Protein AF-A0A831QLT1-F1 (afdb_monomer_lite)

pLDDT: mean 86.41, std 15.25, range [39.03, 96.38]

Structure (mmCIF, N/CA/C/O backbone):
data_AF-A0A831QLT1-F1
#
_entry.id   AF-A0A831QLT1-F1
#
loop_
_atom_site.group_PDB
_atom_site.id
_atom_site.type_symbol
_atom_site.label_atom_id
_atom_site.label_alt_id
_atom_site.label_comp_id
_atom_site.label_asym_id
_atom_site.label_entity_id
_atom_site.label_seq_id
_atom_site.pdbx_PDB_ins_code
_atom_site.Cartn_x
_atom_site.Cartn_y
_atom_site.Cartn_z
_atom_site.occupancy
_atom_site.B_iso_or_equiv
_atom_site.auth_seq_id
_atom_site.auth_comp_id
_atom_site.auth_asym_id
_atom_site.auth_atom_id
_atom_site.pdbx_PDB_model_num
ATOM 1 N N . MET A 1 1 ? -8.738 8.077 1.486 1.00 84.44 1 MET A N 1
ATOM 2 C CA . MET A 1 1 ? -8.598 7.504 0.130 1.00 84.44 1 MET A CA 1
ATOM 3 C C . MET A 1 1 ? -7.431 6.523 0.163 1.00 84.44 1 MET A C 1
ATOM 5 O O . MET A 1 1 ? -6.366 6.954 0.596 1.00 84.44 1 MET A O 1
ATOM 9 N N . PRO A 1 2 ? -7.619 5.236 -0.183 1.00 93.00 2 PRO A N 1
ATOM 10 C CA . PRO A 1 2 ? -6.536 4.249 -0.219 1.00 93.00 2 PRO A CA 1
ATOM 11 C C . PRO A 1 2 ? -5.515 4.574 -1.317 1.00 93.00 2 PRO A C 1
ATOM 13 O O . PRO A 1 2 ? -5.896 5.013 -2.402 1.00 93.00 2 PRO A O 1
ATOM 16 N N . MET A 1 3 ? -4.229 4.345 -1.054 1.00 95.06 3 MET A N 1
ATOM 17 C CA . MET A 1 3 ? -3.144 4.559 -2.017 1.00 95.06 3 MET A CA 1
ATOM 18 C C . MET A 1 3 ? -2.118 3.437 -1.886 1.00 95.06 3 MET A C 1
ATOM 20 O O . MET A 1 3 ? -1.726 3.095 -0.770 1.00 95.06 3 MET A O 1
ATOM 24 N N . VAL A 1 4 ? -1.668 2.893 -3.017 1.00 95.56 4 VAL A N 1
ATOM 25 C CA . VAL A 1 4 ? -0.609 1.876 -3.069 1.00 95.56 4 VAL A CA 1
ATOM 26 C C . VAL A 1 4 ? 0.328 2.160 -4.236 1.00 95.56 4 VAL A C 1
ATOM 28 O O . VAL A 1 4 ? -0.063 2.768 -5.235 1.00 95.56 4 VAL A O 1
ATOM 31 N N . TRP A 1 5 ? 1.578 1.725 -4.112 1.00 95.19 5 TRP A N 1
ATOM 32 C CA . TRP A 1 5 ? 2.584 1.880 -5.148 1.00 95.19 5 TRP A CA 1
ATOM 33 C C . TRP A 1 5 ? 3.510 0.662 -5.241 1.00 95.19 5 TRP A C 1
ATOM 35 O O . TRP A 1 5 ? 3.662 -0.097 -4.283 1.00 95.19 5 TRP A O 1
ATOM 45 N N . ALA A 1 6 ? 4.129 0.492 -6.407 1.00 94.38 6 ALA A N 1
ATOM 46 C CA . ALA A 1 6 ? 5.168 -0.497 -6.676 1.00 94.38 6 ALA A CA 1
ATOM 47 C C . ALA A 1 6 ? 6.320 0.148 -7.453 1.00 94.38 6 ALA A C 1
ATOM 49 O O . ALA A 1 6 ? 6.130 1.155 -8.138 1.00 94.38 6 ALA A O 1
ATOM 50 N N . ALA A 1 7 ? 7.514 -0.435 -7.355 1.00 94.25 7 ALA A N 1
ATOM 51 C CA . ALA A 1 7 ? 8.693 0.005 -8.095 1.00 94.25 7 ALA A CA 1
ATOM 52 C C . ALA A 1 7 ? 9.389 -1.184 -8.765 1.00 94.25 7 ALA A C 1
ATOM 54 O O . ALA A 1 7 ? 9.460 -2.271 -8.193 1.00 94.25 7 ALA A O 1
ATOM 55 N N . ASP A 1 8 ? 9.941 -0.975 -9.960 1.00 92.00 8 ASP A N 1
ATOM 56 C CA . ASP A 1 8 ? 10.604 -2.042 -10.728 1.00 92.00 8 ASP A CA 1
ATOM 57 C C . ASP A 1 8 ? 11.988 -2.413 -10.167 1.00 92.00 8 ASP A C 1
ATOM 59 O O . ASP A 1 8 ? 12.407 -3.580 -10.193 1.00 92.00 8 ASP A O 1
ATOM 63 N N . ARG A 1 9 ? 12.676 -1.415 -9.602 1.00 91.94 9 ARG A N 1
ATOM 64 C CA . ARG A 1 9 ? 13.981 -1.507 -8.949 1.00 91.94 9 ARG A CA 1
ATOM 65 C C . ARG A 1 9 ? 13.899 -0.938 -7.541 1.00 91.94 9 ARG A C 1
ATOM 67 O O . ARG A 1 9 ? 13.722 0.263 -7.348 1.00 91.94 9 ARG A O 1
ATOM 74 N N . TYR A 1 10 ? 14.072 -1.806 -6.554 1.00 92.81 10 TYR A N 1
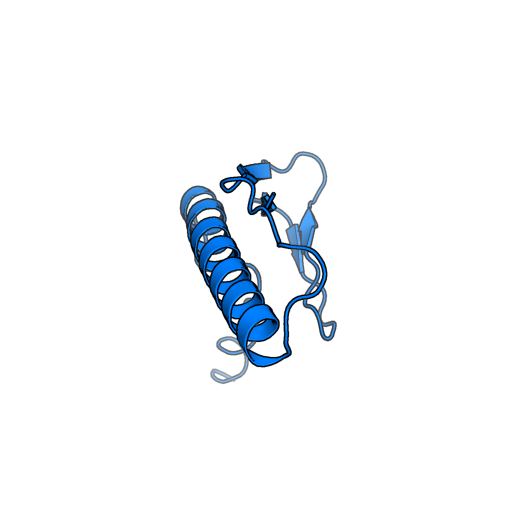ATOM 75 C CA . TYR A 1 10 ? 13.949 -1.455 -5.146 1.00 92.81 10 TYR A CA 1
ATOM 76 C C . TYR A 1 10 ? 14.813 -2.353 -4.261 1.00 92.81 10 TYR A C 1
ATOM 78 O O . TYR A 1 10 ? 15.261 -3.426 -4.671 1.00 92.81 10 TYR A O 1
ATOM 86 N N . LYS A 1 11 ? 14.999 -1.921 -3.015 1.00 90.38 11 LYS A N 1
ATOM 87 C CA . LYS A 1 11 ? 15.525 -2.729 -1.917 1.00 90.38 11 LYS A CA 1
ATOM 88 C C . LYS A 1 11 ? 14.432 -2.889 -0.863 1.00 90.38 11 LYS A C 1
ATOM 90 O O . LYS A 1 11 ? 13.945 -1.894 -0.345 1.00 90.38 11 LYS A O 1
ATOM 95 N N . ALA A 1 12 ? 14.054 -4.125 -0.549 1.00 91.06 12 ALA A N 1
ATOM 96 C CA . ALA A 1 12 ? 13.167 -4.412 0.576 1.00 91.06 12 ALA A CA 1
ATOM 97 C C . ALA A 1 12 ? 13.998 -4.660 1.840 1.00 91.06 12 ALA A C 1
ATOM 99 O O . ALA A 1 12 ? 14.983 -5.408 1.809 1.00 91.06 12 ALA A O 1
ATOM 100 N N . PHE A 1 13 ? 13.620 -4.035 2.952 1.00 89.31 13 PHE A N 1
ATOM 101 C CA . PHE A 1 13 ? 14.274 -4.266 4.237 1.00 89.31 13 PHE A CA 1
ATOM 102 C C . PHE A 1 13 ? 13.772 -5.567 4.883 1.00 89.31 13 PHE A C 1
ATOM 104 O O . PHE A 1 13 ? 12.617 -5.957 4.734 1.00 89.31 13 PHE A O 1
ATOM 111 N N . ARG A 1 14 ? 14.635 -6.262 5.637 1.00 86.31 14 ARG A N 1
ATOM 112 C CA . ARG A 1 14 ? 14.234 -7.408 6.480 1.00 86.31 14 ARG A CA 1
ATOM 113 C C . ARG A 1 14 ? 13.726 -6.925 7.850 1.00 86.31 14 ARG A C 1
ATOM 115 O O . ARG A 1 14 ? 14.152 -7.443 8.874 1.00 86.31 14 ARG A O 1
ATOM 122 N N . SER A 1 15 ? 12.871 -5.902 7.856 1.00 86.06 15 SER A N 1
ATOM 123 C CA . SER A 1 15 ? 12.175 -5.401 9.047 1.00 86.06 15 SER A CA 1
ATOM 124 C C . SER A 1 15 ? 10.813 -6.080 9.208 1.00 86.06 15 SER A C 1
ATOM 126 O O . SER A 1 15 ? 10.369 -6.823 8.330 1.00 86.06 15 SER A O 1
ATOM 128 N N . TRP A 1 16 ? 10.158 -5.832 10.341 1.00 85.56 16 TRP A N 1
ATOM 129 C CA . TRP A 1 16 ? 8.841 -6.384 10.667 1.00 85.56 16 TRP A CA 1
ATOM 130 C C . TRP A 1 16 ? 7.747 -5.979 9.660 1.00 85.56 16 TRP A C 1
ATOM 132 O O . TRP A 1 16 ? 6.777 -6.706 9.490 1.00 85.56 16 TRP A O 1
ATOM 142 N N . ASP A 1 17 ? 7.941 -4.866 8.957 1.00 84.06 17 ASP A N 1
ATOM 143 C CA . ASP A 1 17 ? 7.020 -4.272 7.982 1.00 84.06 17 ASP A CA 1
ATOM 144 C C . ASP A 1 17 ? 7.489 -4.398 6.517 1.00 84.06 17 ASP A C 1
ATOM 146 O O . ASP A 1 17 ? 6.771 -4.003 5.603 1.00 84.06 17 ASP A O 1
ATOM 150 N N . ARG A 1 18 ? 8.694 -4.936 6.278 1.00 85.75 18 ARG A N 1
ATOM 151 C CA . ARG A 1 18 ? 9.266 -5.156 4.935 1.00 85.75 18 ARG A CA 1
ATOM 152 C C . ARG A 1 18 ? 9.317 -3.921 4.017 1.00 85.75 18 ARG A C 1
ATOM 154 O O . ARG A 1 18 ? 9.333 -4.095 2.799 1.00 85.75 18 ARG A O 1
ATOM 161 N N . THR A 1 19 ? 9.439 -2.701 4.562 1.00 89.25 19 THR A N 1
ATOM 162 C CA . THR A 1 19 ? 9.506 -1.445 3.782 1.00 89.25 19 THR A CA 1
ATOM 163 C C . THR A 1 19 ? 10.338 -1.566 2.498 1.00 89.25 19 THR A C 1
ATOM 165 O O . THR A 1 19 ? 11.475 -2.053 2.493 1.00 89.25 19 THR A O 1
ATOM 168 N N . VAL A 1 20 ? 9.770 -1.057 1.405 1.00 91.31 20 VAL A N 1
ATOM 169 C CA . VAL A 1 20 ? 10.388 -0.970 0.080 1.00 91.31 20 VAL A CA 1
ATOM 170 C C . VAL A 1 20 ? 11.036 0.400 -0.091 1.00 91.31 20 VAL A C 1
ATOM 172 O O . VAL A 1 20 ? 10.361 1.421 -0.003 1.00 91.31 20 VAL A O 1
ATOM 175 N N . LEU A 1 21 ? 12.334 0.430 -0.395 1.00 93.56 21 LEU A N 1
ATOM 176 C CA . LEU A 1 21 ? 13.042 1.637 -0.819 1.00 93.56 21 LEU A CA 1
ATOM 177 C C . LEU A 1 21 ? 13.280 1.593 -2.337 1.00 93.56 21 LEU A C 1
ATOM 179 O O . LEU A 1 21 ? 14.070 0.756 -2.793 1.00 93.56 21 LEU A O 1
ATOM 183 N N . PRO A 1 22 ? 12.641 2.469 -3.129 1.00 93.62 22 PRO A N 1
ATOM 184 C CA . PRO A 1 22 ? 12.903 2.567 -4.560 1.00 93.62 22 PRO A CA 1
ATOM 185 C C . PRO A 1 22 ? 14.345 3.018 -4.823 1.00 93.62 22 PRO A C 1
ATOM 187 O O . PRO A 1 22 ? 14.868 3.897 -4.137 1.00 93.62 22 PRO A O 1
ATOM 190 N N . LEU A 1 23 ? 15.000 2.425 -5.822 1.00 95.69 23 LEU A N 1
ATOM 191 C CA . LEU A 1 23 ? 16.337 2.853 -6.241 1.00 95.69 23 LEU A CA 1
ATOM 192 C C . LEU A 1 23 ? 16.254 4.100 -7.139 1.00 95.69 23 LEU A C 1
ATOM 194 O O . LEU A 1 23 ? 15.226 4.322 -7.787 1.00 95.69 23 LEU A O 1
ATOM 198 N N . PRO A 1 24 ? 17.331 4.902 -7.242 1.00 96.06 24 PRO A N 1
ATOM 199 C CA . PRO A 1 24 ? 17.378 6.011 -8.188 1.00 96.06 24 PRO A CA 1
ATOM 200 C C . PRO A 1 24 ? 17.009 5.569 -9.611 1.00 96.06 24 PRO A C 1
ATOM 202 O O . PRO A 1 24 ? 17.445 4.516 -10.081 1.00 96.06 24 PRO A O 1
ATOM 205 N N . PHE A 1 25 ? 16.211 6.396 -10.293 1.00 95.31 25 PHE A N 1
ATOM 206 C CA . PHE A 1 25 ? 15.742 6.183 -11.670 1.00 95.31 25 PHE A CA 1
ATOM 207 C C . PHE A 1 25 ? 14.860 4.940 -11.882 1.00 95.31 25 PHE A C 1
ATOM 209 O O . PHE A 1 25 ? 14.727 4.469 -13.011 1.00 95.31 25 PHE A O 1
ATOM 216 N N . CYS A 1 26 ? 14.290 4.351 -10.831 1.00 94.19 26 CYS A N 1
ATOM 217 C CA . CYS A 1 26 ? 13.283 3.300 -10.987 1.00 94.19 26 CYS A CA 1
ATOM 218 C C . CYS A 1 26 ? 11.977 3.848 -11.587 1.00 94.19 26 CYS A C 1
ATOM 220 O O . CYS A 1 26 ? 11.672 5.040 -11.485 1.00 94.19 26 CYS A O 1
ATOM 222 N N . ARG A 1 27 ? 11.193 2.963 -12.201 1.00 93.50 27 ARG A N 1
ATOM 223 C CA . ARG A 1 27 ? 9.810 3.246 -12.584 1.00 93.50 27 ARG A CA 1
ATOM 224 C C . ARG A 1 27 ? 8.910 2.929 -11.398 1.00 93.50 27 ARG A C 1
ATOM 226 O O . ARG A 1 27 ? 8.930 1.804 -10.899 1.00 93.50 27 ARG A O 1
ATOM 233 N N . ILE A 1 28 ? 8.114 3.911 -10.984 1.00 94.75 28 ILE A N 1
ATOM 234 C CA . ILE A 1 28 ? 7.112 3.767 -9.926 1.00 94.75 28 ILE A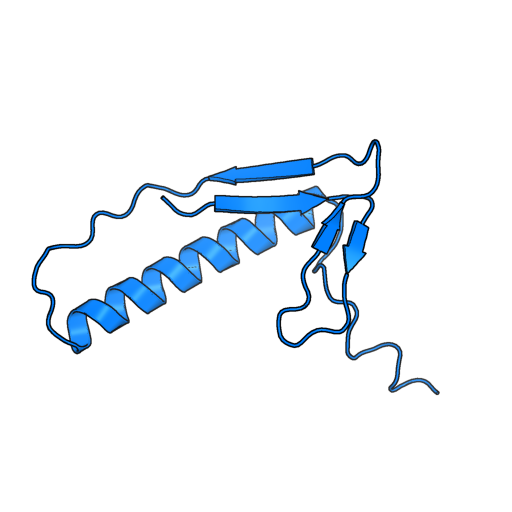 CA 1
ATOM 235 C C . ILE A 1 28 ? 5.726 3.750 -10.564 1.00 94.75 28 ILE A C 1
ATOM 237 O O . ILE A 1 28 ? 5.410 4.597 -11.398 1.00 94.75 28 ILE A O 1
ATOM 241 N N . ILE A 1 29 ? 4.903 2.794 -10.152 1.00 95.12 29 ILE A N 1
ATOM 242 C CA . ILE A 1 29 ? 3.487 2.698 -10.505 1.00 95.12 29 ILE A CA 1
ATOM 243 C C . ILE A 1 29 ? 2.704 3.018 -9.241 1.00 95.12 29 ILE A C 1
ATOM 245 O O . ILE A 1 29 ? 2.958 2.420 -8.199 1.00 95.12 29 ILE A O 1
ATOM 249 N N . MET A 1 30 ? 1.773 3.965 -9.320 1.00 95.56 30 MET A N 1
ATOM 250 C CA . MET A 1 30 ? 0.919 4.358 -8.199 1.00 95.56 30 MET A CA 1
ATOM 251 C C . MET A 1 30 ? -0.540 4.190 -8.587 1.00 95.56 30 MET A C 1
ATOM 253 O O . MET A 1 30 ? -0.938 4.576 -9.686 1.00 95.56 30 MET A O 1
ATOM 257 N N . ARG A 1 31 ? -1.345 3.662 -7.667 1.00 95.25 31 ARG A N 1
ATOM 258 C CA . ARG A 1 31 ? -2.794 3.562 -7.822 1.00 95.25 31 ARG A CA 1
ATOM 259 C C . ARG A 1 31 ? -3.498 4.117 -6.597 1.00 95.25 31 ARG A C 1
ATOM 261 O O . ARG A 1 31 ? -3.027 3.997 -5.465 1.00 95.25 31 ARG A O 1
ATOM 268 N N . TYR A 1 32 ? -4.651 4.708 -6.863 1.00 95.25 32 TYR A N 1
ATOM 269 C CA . TYR A 1 32 ? -5.516 5.315 -5.869 1.00 95.25 32 TYR A CA 1
ATOM 270 C C . TYR A 1 32 ? -6.857 4.590 -5.902 1.00 95.25 32 TYR A C 1
ATOM 272 O O . TYR A 1 32 ? -7.398 4.340 -6.977 1.00 95.25 32 TYR A O 1
ATOM 280 N N . GLY A 1 33 ? -7.363 4.228 -4.728 1.00 92.62 33 GLY A N 1
ATOM 281 C CA . GLY A 1 33 ? -8.694 3.654 -4.572 1.00 92.62 33 GLY A CA 1
ATOM 282 C C . GLY A 1 33 ? -9.748 4.726 -4.363 1.00 92.62 33 GLY A C 1
ATOM 283 O O . GLY A 1 33 ? -9.433 5.875 -4.060 1.00 92.62 33 GLY A O 1
ATOM 284 N N . GLU A 1 34 ? -11.011 4.328 -4.445 1.00 92.19 34 GLU A N 1
ATOM 285 C CA . GLU A 1 34 ? -12.123 5.228 -4.156 1.00 92.19 34 GLU A CA 1
ATOM 286 C C . GLU A 1 34 ? -12.056 5.776 -2.717 1.00 92.19 34 GLU A C 1
ATOM 288 O O . GLU A 1 34 ? -11.754 5.035 -1.772 1.00 92.19 34 GLU A O 1
ATOM 293 N N . PRO A 1 35 ? -12.332 7.074 -2.497 1.00 91.44 35 PRO A N 1
ATOM 294 C CA . PRO A 1 35 ? -12.427 7.626 -1.156 1.00 91.44 35 PRO A CA 1
ATOM 295 C C . PRO A 1 35 ? -13.522 6.927 -0.341 1.00 91.44 35 PRO A C 1
ATOM 297 O O . PRO A 1 35 ? -14.694 6.922 -0.706 1.00 91.44 35 PRO A O 1
ATOM 300 N N . MET A 1 36 ? -13.147 6.382 0.813 1.00 90.00 36 MET A N 1
ATO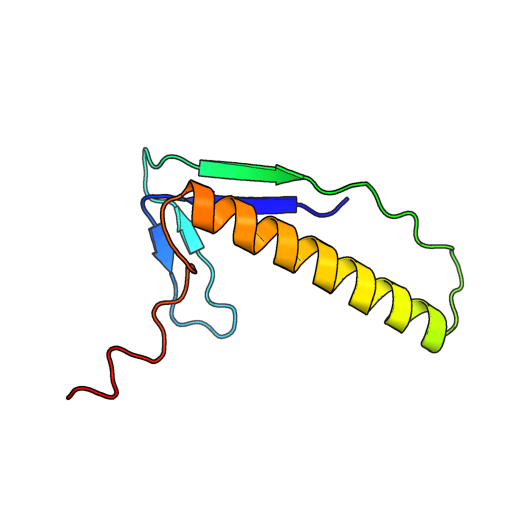M 301 C CA . MET A 1 36 ? -14.092 5.866 1.799 1.00 90.00 36 MET A CA 1
ATOM 302 C C . MET A 1 36 ? -14.422 6.941 2.836 1.00 90.00 36 MET A C 1
ATOM 304 O O . MET A 1 36 ? -13.524 7.501 3.467 1.00 90.00 36 MET A O 1
ATOM 308 N N . ASN A 1 37 ? -15.713 7.229 3.002 1.00 90.44 37 ASN A N 1
ATOM 309 C CA . ASN A 1 37 ? -16.213 8.089 4.068 1.00 90.44 37 ASN A CA 1
ATOM 310 C C . ASN A 1 37 ? -16.532 7.216 5.286 1.00 90.44 37 ASN A C 1
ATOM 312 O O . ASN A 1 37 ? -17.338 6.291 5.184 1.00 90.44 37 ASN A O 1
ATOM 316 N N . VAL A 1 38 ? -15.863 7.487 6.405 1.00 90.81 38 VAL A N 1
ATOM 317 C CA . VAL A 1 38 ? -16.046 6.764 7.664 1.00 90.81 38 VAL A CA 1
ATOM 318 C C . VAL A 1 38 ? -16.926 7.627 8.569 1.00 90.81 38 VAL A C 1
ATOM 320 O O . VAL A 1 38 ? -16.493 8.718 8.952 1.00 90.81 38 VAL A O 1
ATOM 323 N N . PRO A 1 39 ? -18.147 7.177 8.910 1.00 91.06 39 PRO A N 1
ATOM 324 C CA . PRO A 1 39 ? -19.020 7.913 9.809 1.00 91.06 39 PRO A CA 1
ATOM 325 C C . PRO A 1 39 ? -18.347 8.198 11.158 1.00 91.06 39 PRO A C 1
ATOM 327 O O . PRO A 1 39 ? -17.671 7.322 11.711 1.00 91.06 39 PRO A O 1
ATOM 330 N N . PRO A 1 40 ? -18.545 9.397 11.726 1.00 85.94 40 PRO A N 1
ATOM 331 C CA . PRO A 1 40 ? -18.096 9.674 13.078 1.00 85.94 40 PRO A CA 1
ATOM 332 C C . PRO A 1 40 ? -18.936 8.845 14.077 1.00 85.94 40 PRO A C 1
ATOM 334 O O . PRO A 1 40 ? -20.110 8.573 13.838 1.00 85.94 40 PRO A O 1
ATOM 337 N N . GLN A 1 41 ? -18.326 8.413 15.188 1.00 86.88 41 GLN A N 1
ATOM 338 C CA . GLN A 1 41 ? -18.962 7.608 16.254 1.00 86.88 41 GLN A CA 1
ATOM 339 C C . GLN A 1 41 ? -19.455 6.199 15.850 1.00 86.88 41 GLN A C 1
ATOM 341 O O . GLN A 1 41 ? -20.510 5.741 16.294 1.00 86.88 41 GLN A O 1
ATOM 346 N N . LEU A 1 42 ? -18.670 5.460 15.063 1.00 88.06 42 LEU A N 1
ATOM 347 C CA . LEU A 1 42 ? -18.906 4.027 14.851 1.00 88.06 42 LEU A CA 1
ATOM 348 C C . LEU A 1 42 ? -18.743 3.217 16.149 1.00 88.06 42 LEU A C 1
ATOM 350 O O . LEU A 1 42 ? -17.835 3.459 16.945 1.00 88.06 42 LEU A O 1
ATOM 354 N N . LYS A 1 43 ? -19.607 2.212 16.325 1.00 88.00 43 LYS A N 1
ATOM 355 C CA . LYS A 1 43 ? -19.403 1.134 17.306 1.00 88.00 43 LYS A CA 1
ATOM 356 C C . LYS A 1 43 ? -18.297 0.191 16.825 1.00 88.00 43 LYS A C 1
ATOM 358 O O . LYS A 1 43 ? -17.951 0.204 15.644 1.00 88.00 43 LYS A O 1
ATOM 363 N N . ALA A 1 44 ? -17.762 -0.628 17.730 1.00 88.62 44 ALA A N 1
ATOM 364 C CA . ALA A 1 44 ? -16.637 -1.521 17.448 1.00 88.62 44 ALA A CA 1
ATOM 365 C C . ALA A 1 44 ? -16.877 -2.418 16.220 1.00 88.62 44 ALA A C 1
ATOM 367 O O . ALA A 1 44 ? -15.991 -2.560 15.383 1.00 88.62 44 ALA A O 1
ATOM 368 N N . GLU A 1 45 ? -18.091 -2.948 16.065 1.00 88.75 45 GLU A N 1
ATOM 369 C CA . GLU A 1 45 ? -18.456 -3.821 14.945 1.00 88.75 45 GLU A CA 1
ATOM 370 C C . GLU A 1 45 ? -18.433 -3.069 13.609 1.00 88.75 45 GLU A C 1
ATOM 372 O O . GLU A 1 45 ? -17.906 -3.566 12.617 1.00 88.75 45 GLU A O 1
ATOM 377 N N . GLY A 1 46 ? -18.948 -1.836 13.597 1.00 90.38 46 GLY A N 1
ATOM 378 C CA . GLY A 1 46 ? -18.923 -0.991 12.406 1.00 90.38 46 GLY A CA 1
ATOM 379 C C . GLY A 1 46 ? -17.504 -0.557 12.041 1.00 90.38 46 GLY A C 1
ATOM 380 O O . GLY A 1 46 ? -17.154 -0.517 10.866 1.00 90.38 46 GLY A O 1
ATOM 381 N N . LEU A 1 47 ? -16.654 -0.275 13.033 1.00 93.25 47 LEU A N 1
ATOM 382 C CA . LEU A 1 47 ? -15.246 0.042 12.787 1.00 93.25 47 LEU A CA 1
ATOM 383 C C . LEU A 1 47 ? -14.508 -1.135 12.133 1.00 93.25 47 LEU A C 1
ATOM 385 O O . LEU A 1 47 ? -13.736 -0.924 11.198 1.00 93.25 47 LEU A O 1
ATOM 389 N N . GLU A 1 48 ? -14.769 -2.357 12.595 1.00 95.19 48 GLU A N 1
ATOM 390 C CA . GLU A 1 48 ? -14.161 -3.565 12.038 1.00 95.19 48 GLU A CA 1
ATOM 391 C C . GLU A 1 48 ? -14.608 -3.828 10.593 1.00 95.19 48 GLU A C 1
ATOM 393 O O . GLU A 1 48 ? -13.786 -4.172 9.745 1.00 95.19 48 GLU A O 1
ATOM 398 N N . GLU A 1 49 ? -15.878 -3.576 10.265 1.00 94.50 49 GLU A N 1
ATOM 399 C CA . GLU A 1 49 ? -16.370 -3.651 8.884 1.00 94.50 49 GLU A CA 1
ATOM 400 C C . GLU A 1 49 ? -15.609 -2.686 7.958 1.00 94.50 49 GLU A C 1
ATOM 402 O O . GLU A 1 49 ? -15.148 -3.067 6.877 1.00 94.50 49 GLU A O 1
ATOM 407 N N . PHE A 1 50 ? -15.405 -1.440 8.399 1.00 94.31 50 PHE A N 1
ATOM 408 C CA . PHE A 1 50 ? -14.612 -0.468 7.645 1.00 94.31 50 PHE A CA 1
ATOM 409 C C . PHE A 1 50 ? -13.138 -0.867 7.543 1.00 94.31 50 PHE A C 1
ATOM 411 O O . PHE A 1 50 ? -12.533 -0.645 6.491 1.00 94.31 50 PHE A O 1
ATOM 418 N N . ARG A 1 51 ? -12.564 -1.470 8.593 1.00 94.44 51 ARG A N 1
ATOM 419 C CA . ARG A 1 51 ? -11.191 -1.992 8.578 1.00 94.44 51 ARG A CA 1
ATOM 420 C C . ARG A 1 51 ? -11.031 -3.065 7.502 1.00 94.44 51 ARG A C 1
ATOM 422 O O . ARG A 1 51 ? -10.126 -2.953 6.679 1.00 94.44 51 ARG A O 1
ATOM 429 N N . LEU A 1 52 ? -11.928 -4.049 7.472 1.00 96.38 52 LEU A N 1
ATOM 430 C CA . LEU A 1 52 ? -11.919 -5.135 6.487 1.00 96.38 52 LEU A CA 1
ATOM 431 C C . LEU A 1 52 ? -12.128 -4.618 5.061 1.00 96.38 52 LEU A C 1
ATOM 433 O O . LEU A 1 52 ? -11.444 -5.050 4.134 1.00 96.38 52 LEU A O 1
ATOM 437 N N . ARG A 1 53 ? -13.038 -3.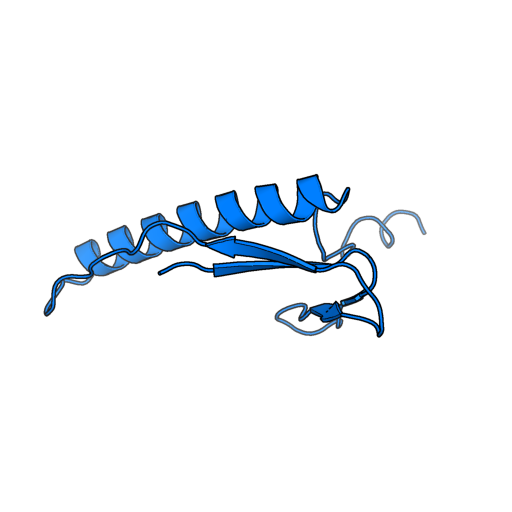654 4.876 1.00 95.12 53 ARG A N 1
ATOM 438 C CA . ARG A 1 53 ? -13.270 -3.033 3.567 1.00 95.12 53 ARG A CA 1
ATOM 439 C C . ARG A 1 53 ? -12.038 -2.282 3.063 1.00 95.12 53 ARG A C 1
ATOM 441 O O . ARG A 1 53 ? -11.690 -2.416 1.891 1.00 95.12 53 ARG A O 1
ATOM 448 N N . LEU A 1 54 ? -11.390 -1.501 3.929 1.00 95.44 54 LEU A N 1
ATOM 449 C CA . LEU A 1 54 ? -10.150 -0.798 3.594 1.00 95.44 54 LEU A CA 1
ATOM 450 C C . LEU A 1 54 ? -9.037 -1.788 3.243 1.00 95.44 54 LEU A C 1
ATOM 452 O O . LEU A 1 54 ? -8.357 -1.605 2.238 1.00 95.44 54 LEU A O 1
ATOM 456 N N . GLU A 1 55 ? -8.875 -2.837 4.049 1.00 95.88 55 GLU A N 1
ATOM 457 C CA . GLU A 1 55 ? -7.882 -3.888 3.832 1.00 95.88 55 GLU A CA 1
ATOM 458 C C . GLU A 1 55 ? -8.069 -4.567 2.470 1.00 95.88 55 GLU A C 1
ATOM 460 O O . GLU A 1 55 ? -7.116 -4.645 1.697 1.00 95.88 55 GLU A O 1
ATOM 465 N N . GLY A 1 56 ? -9.297 -4.974 2.131 1.00 95.88 56 GLY A N 1
ATOM 466 C CA . GLY A 1 56 ? -9.610 -5.553 0.823 1.00 95.88 56 GLY A CA 1
ATOM 467 C C . GLY A 1 56 ? -9.244 -4.616 -0.329 1.00 95.88 56 GLY A C 1
ATOM 468 O O . GLY A 1 56 ? -8.497 -5.001 -1.225 1.00 95.88 56 GLY A O 1
ATOM 469 N N . GLN A 1 57 ? -9.669 -3.349 -0.257 1.00 95.56 57 GLN A N 1
ATOM 470 C CA . GLN A 1 57 ? -9.340 -2.355 -1.285 1.00 95.56 57 GLN A CA 1
ATOM 471 C C . GLN A 1 57 ? -7.830 -2.123 -1.424 1.00 95.56 57 GLN A C 1
ATOM 473 O O . GLN A 1 57 ? -7.322 -2.012 -2.538 1.00 95.56 57 GLN A O 1
ATOM 478 N N . MET A 1 58 ? -7.098 -2.035 -0.312 1.00 95.75 58 MET A N 1
ATOM 479 C CA . MET A 1 58 ? -5.646 -1.861 -0.345 1.00 95.75 58 MET A CA 1
ATOM 480 C C . MET A 1 58 ? -4.941 -3.083 -0.936 1.00 95.75 58 MET A C 1
ATOM 482 O O . MET A 1 58 ? -4.018 -2.910 -1.729 1.00 95.75 58 MET A O 1
ATOM 486 N N . ASN A 1 59 ? -5.387 -4.295 -0.606 1.00 95.44 59 ASN A N 1
ATOM 487 C CA . ASN A 1 59 ? -4.821 -5.529 -1.147 1.00 95.44 59 ASN A CA 1
ATOM 488 C C . ASN A 1 59 ? -5.076 -5.659 -2.655 1.00 95.44 59 ASN A C 1
ATOM 490 O O . ASN A 1 59 ? -4.155 -5.992 -3.402 1.00 95.44 59 ASN A O 1
ATOM 494 N N . ASP A 1 60 ? -6.272 -5.311 -3.130 1.00 95.44 60 ASP A N 1
ATOM 495 C CA . ASP A 1 60 ? -6.585 -5.313 -4.563 1.00 95.44 60 ASP A CA 1
ATOM 496 C C . ASP A 1 60 ? -5.692 -4.333 -5.335 1.00 95.44 60 ASP A C 1
ATOM 498 O O . ASP A 1 60 ? -5.094 -4.687 -6.355 1.00 95.44 60 ASP A O 1
ATOM 502 N N . LEU A 1 61 ? -5.549 -3.102 -4.829 1.00 95.94 61 LEU A N 1
ATOM 503 C CA . LEU A 1 61 ? -4.662 -2.100 -5.425 1.00 95.94 61 LEU A CA 1
ATOM 504 C C . LEU A 1 61 ? -3.204 -2.553 -5.400 1.00 95.94 61 LEU A C 1
ATOM 506 O O . LEU A 1 61 ? -2.488 -2.340 -6.378 1.00 95.94 61 LEU A O 1
ATOM 510 N N . TYR A 1 62 ? -2.775 -3.181 -4.304 1.00 94.94 62 TYR A N 1
ATOM 511 C CA . TYR A 1 62 ? -1.445 -3.758 -4.166 1.00 94.94 62 TYR A CA 1
ATOM 512 C C . TYR A 1 62 ? -1.187 -4.796 -5.259 1.00 94.94 62 TYR A C 1
ATOM 514 O O . TYR A 1 62 ? -0.211 -4.672 -5.998 1.00 94.94 62 TYR A O 1
ATOM 522 N N . HIS A 1 63 ? -2.078 -5.771 -5.434 1.00 93.94 63 HIS A N 1
ATOM 523 C CA . HIS A 1 63 ? -1.921 -6.781 -6.478 1.00 93.94 63 HIS A CA 1
ATOM 524 C C . HIS A 1 63 ? -1.844 -6.162 -7.875 1.00 93.94 63 HIS A C 1
ATOM 526 O O . HIS A 1 63 ? -0.963 -6.533 -8.646 1.00 93.94 63 HIS A O 1
ATOM 532 N N . GLN A 1 64 ? -2.678 -5.162 -8.169 1.00 94.12 64 GLN A N 1
ATOM 533 C CA . GLN A 1 64 ? -2.649 -4.462 -9.455 1.00 94.12 64 GLN A CA 1
ATOM 534 C C . GLN A 1 64 ? -1.314 -3.754 -9.720 1.00 94.12 64 GLN A C 1
ATOM 536 O O . GLN A 1 64 ? -0.758 -3.899 -10.807 1.00 94.12 64 GLN A O 1
ATOM 541 N N . VAL A 1 65 ? -0.787 -2.979 -8.759 1.00 95.25 65 VAL A N 1
ATOM 542 C CA . VAL A 1 65 ? 0.468 -2.235 -8.988 1.00 95.25 65 VAL A CA 1
ATOM 543 C C . VAL A 1 65 ? 1.669 -3.161 -9.130 1.00 95.25 65 VAL A C 1
ATOM 545 O O . VAL A 1 65 ? 2.568 -2.864 -9.914 1.00 95.25 65 VAL A O 1
ATOM 548 N N . TRP A 1 66 ? 1.701 -4.272 -8.389 1.00 91.50 66 TRP A N 1
ATOM 549 C CA . TRP A 1 66 ? 2.807 -5.224 -8.457 1.00 91.50 66 TRP A CA 1
ATOM 550 C C . TRP A 1 66 ? 2.760 -6.037 -9.753 1.00 91.50 66 TRP A C 1
ATOM 552 O O . TRP A 1 66 ? 3.794 -6.144 -10.421 1.00 91.50 66 TRP A O 1
ATOM 562 N N . ASP A 1 67 ? 1.576 -6.493 -10.169 1.00 92.31 67 ASP A N 1
ATOM 563 C CA . ASP A 1 67 ? 1.380 -7.192 -11.445 1.00 92.31 67 ASP A CA 1
ATOM 564 C C . ASP A 1 67 ? 1.794 -6.316 -12.641 1.00 92.31 67 ASP A C 1
ATOM 566 O O . ASP A 1 67 ? 2.593 -6.729 -13.481 1.00 92.31 67 ASP A O 1
ATOM 570 N N . GLU A 1 68 ? 1.399 -5.038 -12.645 1.00 92.44 68 GLU A N 1
ATOM 571 C CA . GLU A 1 68 ? 1.807 -4.060 -13.668 1.00 92.44 68 GLU A CA 1
ATOM 572 C C . GLU A 1 68 ? 3.325 -3.770 -13.654 1.00 92.44 68 GLU A C 1
ATOM 574 O O . GLU A 1 68 ? 3.943 -3.395 -14.660 1.00 92.44 68 GLU A O 1
ATOM 579 N N . CYS A 1 69 ? 3.961 -3.966 -12.500 1.00 88.94 69 CYS A N 1
ATOM 580 C CA . CYS A 1 69 ? 5.406 -3.880 -12.337 1.00 88.94 69 CYS A CA 1
ATOM 581 C C . CYS A 1 69 ? 6.138 -5.158 -12.803 1.00 88.94 69 CYS A C 1
ATOM 583 O O . CYS A 1 69 ? 7.370 -5.181 -12.856 1.00 88.94 69 CYS A O 1
ATOM 585 N N . GLY A 1 70 ? 5.397 -6.214 -13.157 1.00 86.44 70 GLY A N 1
ATOM 586 C CA . GLY A 1 70 ? 5.923 -7.514 -13.569 1.00 86.44 70 GLY A CA 1
ATOM 587 C C . GLY A 1 70 ? 6.409 -8.375 -12.399 1.00 86.44 70 GLY A C 1
ATOM 588 O O . GLY A 1 70 ? 7.329 -9.178 -12.566 1.00 86.44 70 GLY A O 1
ATOM 589 N N . ARG A 1 71 ? 5.862 -8.182 -11.191 1.00 81.62 71 ARG A N 1
ATOM 590 C CA . ARG A 1 71 ? 6.232 -8.931 -9.979 1.00 81.62 71 ARG A CA 1
ATOM 591 C C . ARG A 1 71 ? 4.990 -9.309 -9.180 1.00 81.62 71 ARG A C 1
ATOM 593 O O . ARG A 1 71 ? 4.059 -8.538 -9.075 1.00 81.62 71 ARG A O 1
ATOM 600 N N . VAL A 1 72 ? 5.003 -10.465 -8.521 1.00 79.00 72 VAL A N 1
ATOM 601 C CA . VAL A 1 72 ? 3.842 -10.901 -7.722 1.00 79.00 72 VAL A 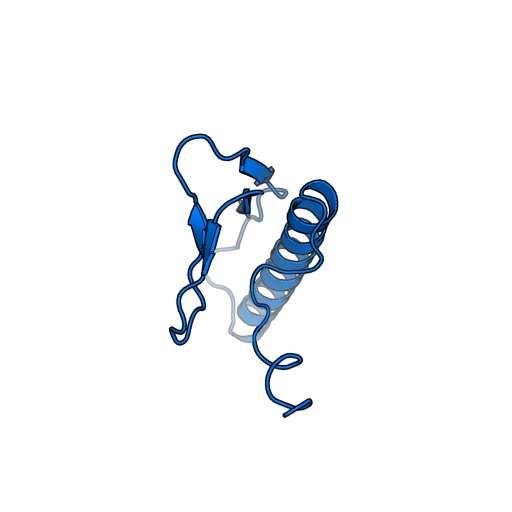CA 1
ATOM 602 C C . VAL A 1 72 ? 3.744 -10.137 -6.393 1.00 79.00 72 VAL A C 1
ATOM 604 O O . VAL A 1 72 ? 2.652 -9.782 -5.959 1.00 79.00 72 VAL A O 1
ATOM 607 N N . ARG A 1 73 ?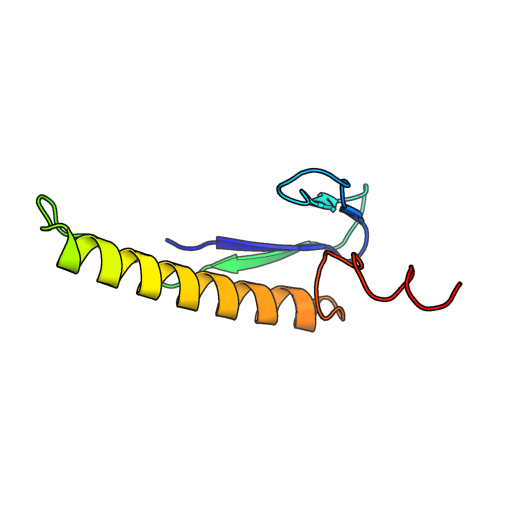 4.885 -9.888 -5.731 1.00 80.56 73 ARG A N 1
ATOM 608 C CA . ARG A 1 73 ? 4.992 -9.189 -4.437 1.00 80.56 73 ARG A CA 1
ATOM 609 C C . ARG A 1 73 ? 6.370 -8.546 -4.260 1.00 80.56 73 ARG A C 1
ATOM 611 O O . ARG A 1 73 ? 7.325 -8.912 -4.954 1.00 80.56 73 ARG A O 1
ATOM 618 N N . HIS A 1 74 ? 6.486 -7.632 -3.294 1.00 82.12 74 HIS A N 1
ATOM 619 C CA . HIS A 1 74 ? 7.760 -6.999 -2.950 1.00 82.12 74 HIS A CA 1
ATOM 620 C C . HIS A 1 74 ? 8.674 -7.868 -2.080 1.00 82.12 74 HIS A C 1
ATOM 622 O O . HIS A 1 74 ? 9.901 -7.753 -2.171 1.00 82.12 74 HIS A O 1
ATOM 628 N N . ASP A 1 75 ? 8.097 -8.754 -1.270 1.00 73.94 75 ASP A N 1
ATOM 629 C CA . ASP A 1 75 ? 8.777 -9.603 -0.305 1.00 73.94 75 ASP A CA 1
ATOM 630 C C . ASP A 1 75 ? 9.055 -11.006 -0.877 1.00 73.94 75 ASP A C 1
ATOM 632 O O . ASP A 1 75 ? 8.215 -11.898 -0.900 1.00 73.94 75 ASP A O 1
ATOM 636 N N . ARG A 1 76 ? 10.298 -11.262 -1.302 1.00 60.66 76 ARG A N 1
ATOM 637 C CA . ARG A 1 76 ? 10.780 -12.626 -1.627 1.00 60.66 76 ARG A CA 1
ATOM 638 C C . ARG A 1 76 ? 11.152 -13.439 -0.375 1.00 60.66 76 ARG A C 1
ATOM 640 O O . ARG A 1 76 ? 12.157 -14.143 -0.351 1.00 60.66 76 ARG A O 1
ATOM 647 N N . GLY A 1 77 ? 10.423 -13.261 0.720 1.00 49.88 77 GLY A N 1
ATOM 648 C CA . GLY A 1 77 ? 10.858 -13.674 2.052 1.00 49.88 77 GLY A CA 1
ATOM 649 C C . GLY A 1 77 ? 10.204 -14.948 2.570 1.00 49.88 77 GLY A C 1
ATOM 650 O O . GLY A 1 77 ? 9.591 -14.858 3.627 1.00 49.88 77 GLY A O 1
ATOM 651 N N . ARG A 1 78 ? 10.332 -16.084 1.862 1.00 44.28 78 ARG A N 1
ATOM 652 C CA . ARG A 1 78 ? 10.222 -17.449 2.438 1.00 44.28 78 ARG A CA 1
ATOM 653 C C . ARG A 1 78 ? 10.696 -18.576 1.504 1.00 44.28 78 ARG A C 1
ATOM 655 O O . ARG A 1 78 ? 11.255 -19.537 1.999 1.00 44.28 78 ARG A O 1
ATOM 662 N N . GLU A 1 79 ? 10.590 -18.434 0.184 1.00 44.25 79 GLU A N 1
ATOM 663 C CA . GLU A 1 79 ? 10.891 -19.549 -0.746 1.00 44.25 79 GLU A CA 1
ATOM 664 C C . GLU A 1 79 ? 12.391 -19.763 -1.040 1.00 44.25 79 GLU A C 1
ATOM 666 O O . GLU A 1 79 ? 12.796 -20.857 -1.403 1.00 44.25 79 GLU A O 1
ATOM 671 N N . ALA A 1 80 ? 13.250 -18.753 -0.858 1.00 43.62 80 ALA A N 1
ATOM 672 C CA . ALA A 1 80 ? 14.680 -18.868 -1.184 1.00 43.62 80 ALA A CA 1
ATOM 673 C C . ALA A 1 80 ? 15.548 -19.496 -0.069 1.00 43.62 80 ALA A C 1
ATOM 675 O O . ALA A 1 80 ? 16.761 -19.598 -0.237 1.00 43.62 80 ALA A O 1
ATOM 676 N N . GLU A 1 81 ? 14.955 -19.851 1.077 1.00 41.81 81 GLU A N 1
ATOM 677 C CA . GLU A 1 81 ? 15.667 -20.385 2.254 1.00 41.81 81 GLU A CA 1
ATOM 678 C C . GLU A 1 81 ? 15.240 -21.826 2.610 1.00 41.81 81 GLU A C 1
ATOM 680 O O . GLU A 1 81 ? 15.876 -22.438 3.456 1.00 41.81 81 GLU A O 1
ATOM 685 N N . GLU A 1 82 ? 14.220 -22.389 1.944 1.00 39.28 82 GLU A N 1
ATOM 686 C CA . GLU A 1 82 ? 13.822 -23.809 2.068 1.00 39.28 82 GLU A CA 1
ATOM 687 C C . GLU A 1 82 ? 14.534 -24.736 1.064 1.00 39.28 82 GLU A C 1
ATOM 689 O O . GLU A 1 82 ? 14.431 -25.953 1.177 1.00 39.28 82 GLU A O 1
ATOM 694 N N . ASP A 1 83 ? 15.290 -24.175 0.115 1.00 39.03 83 ASP A N 1
ATOM 695 C CA . ASP A 1 83 ? 15.986 -24.913 -0.952 1.00 39.03 83 ASP A CA 1
ATOM 696 C C . ASP A 1 83 ? 17.518 -24.964 -0.734 1.00 39.03 83 ASP A C 1
ATOM 698 O O . ASP A 1 83 ? 18.304 -24.985 -1.686 1.00 39.03 83 ASP A O 1
ATOM 702 N N . ARG A 1 84 ? 17.972 -24.918 0.531 1.00 39.28 84 ARG A N 1
ATOM 703 C CA . ARG A 1 84 ? 19.398 -24.988 0.892 1.00 39.28 84 ARG A CA 1
ATOM 704 C C . ARG A 1 84 ? 19.691 -25.845 2.116 1.00 39.28 84 ARG A C 1
ATOM 706 O O . ARG A 1 84 ? 18.943 -25.735 3.108 1.00 39.28 84 ARG A O 1
#

Radius of gyration: 16.0 Å; chains: 1; bounding box: 39×35×31 Å

Secondary structure (DSSP, 8-state):
--EEEEESSEEE--STT--EEEPTT--EEEEEPPPPP--TT--HHHHHHHHHHHHHHHHHHHHHHHHHTT-S-S---STTSS--

Sequence (84 aa):
MPMVWAADRYKAFRSWDRTVLPLPFCRIIMRYGEPMNVPPQLKAEGLEEFRLRLEGQMNDLYHQVWDECGRVRHDRGREAEEDR

Foldseek 3Di:
DAKDKDWLAWDFDPDPVRDTGHDPPIDMDMDDDDDDDDDPPDDPVSVVVVVVVSVVRNVVRQCVNQVVSVHRHPDPPDPVPVVD